Protein AF-A0A353DKX6-F1 (afdb_monomer)

Foldseek 3Di:
DPPQDDLLLLVLLVLCVVCVVVVHWDALQQLLCQQLQHPSNVVVVVDPNRVVPVVDDSVVSSVSVVVCVVVQQWDWDADPVVRGTTIDGDPNVVVSNVPNPPPPPPPPVPPDDDDDDD

Secondary structure (DSSP, 8-state):
--PPPPHHHHHHHHHHHHHHHTT--B-HHHHHHHHHT-GGGGGGTTSTTTTSSTTS-HHHHHHHHHHHHHTTSEEEEEETTTTEEEEEE-HHHHHHHHT--------------PPPP-

Sequence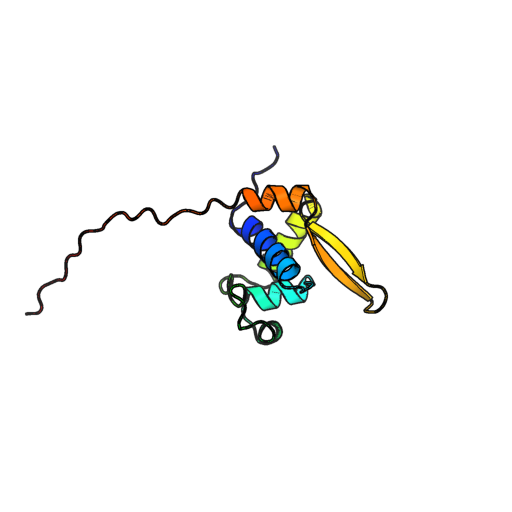 (118 aa):
MERKITPSKITVLDAIYTLNKEGYQATLEGLACLLLGNKEGEALSSSALFGYLPSLSSKKIKNRVHYLLQKGYIVLIYDSQKDVHYLSLSSKGKEGRKLLVRKSPSTKKEKVLFAPIK

Nearest PDB structures (foldseek):
  4cdg-assembly2_B  TM=8.270E-01  e=1.299E-03  Homo sapiens
  6yhr-assembly1_A  TM=7.797E-01  e=1.659E-03  Homo sapiens
  4lln-assembly2_D  TM=7.582E-01  e=5.998E-03  Staphylococcus aureus
  4l9n-assembly1_A  TM=7.561E-01  e=4.251E-02  Staphylococcus aureus
  2f2e-assembly1_A  TM=6.767E-01  e=1.963E-01  Pseudomonas aeruginosa

Solvent-accessible surface area (backbone atoms only — not comparable to full-atom values): 7010 Å² total; per-residue (Å²): 131,88,76,77,85,49,70,81,49,30,50,53,44,44,50,53,50,50,38,47,76,73,74,43,81,37,32,71,64,56,46,31,28,18,27,38,50,40,82,88,14,50,91,46,56,90,41,89,53,37,38,66,44,52,94,55,53,59,69,60,47,47,52,46,50,51,51,34,38,77,70,49,24,34,43,78,46,79,38,82,91,75,75,43,57,29,59,43,72,30,75,57,18,57,55,52,32,69,67,56,73,77,73,67,79,76,77,70,77,74,77,81,78,84,78,83,82,130

Mean predicted aligned error: 8.55 Å

Radius of gyration: 17.74 Å; Cα contacts (8 Å, |Δi|>4): 141; chains: 1; bounding box: 68×28×39 Å

Structure (mmCIF, 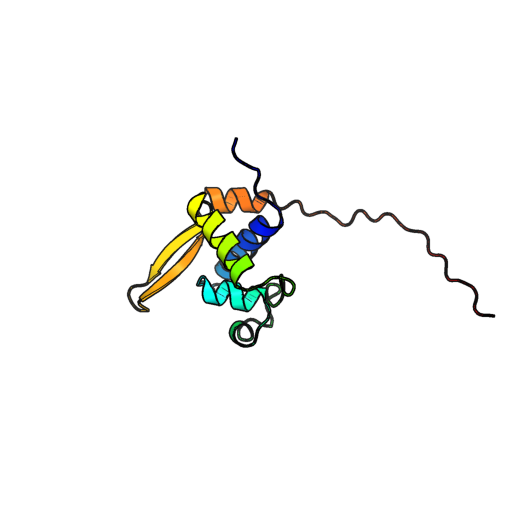N/CA/C/O backbone):
data_AF-A0A353DKX6-F1
#
_entry.id   AF-A0A353DKX6-F1
#
loop_
_atom_site.group_PDB
_atom_site.id
_atom_site.type_symbol
_atom_site.label_atom_id
_atom_site.label_alt_id
_atom_site.label_comp_id
_atom_site.label_asym_id
_atom_site.label_entity_id
_atom_site.label_seq_id
_atom_site.pdbx_PDB_ins_code
_atom_site.Cartn_x
_atom_site.Cartn_y
_atom_site.Cartn_z
_atom_site.occupancy
_atom_site.B_iso_or_equiv
_atom_site.auth_seq_id
_atom_site.auth_comp_id
_atom_site.auth_asym_id
_atom_site.auth_atom_id
_atom_site.pdbx_PDB_model_num
ATOM 1 N N . MET A 1 1 ? -6.779 -6.513 23.628 1.00 40.91 1 MET A N 1
ATOM 2 C CA . MET A 1 1 ? -5.770 -5.430 23.606 1.00 40.91 1 MET A CA 1
ATOM 3 C C . MET A 1 1 ? -5.479 -5.060 22.151 1.00 40.91 1 MET A C 1
ATOM 5 O O . MET A 1 1 ? -4.906 -5.877 21.433 1.00 40.91 1 MET A O 1
ATOM 9 N N . GLU A 1 2 ? -5.946 -3.905 21.663 1.00 51.69 2 GLU A N 1
ATOM 10 C CA . GLU A 1 2 ? -5.642 -3.457 20.291 1.00 51.69 2 GLU A CA 1
ATOM 11 C C . GLU A 1 2 ? -4.132 -3.183 20.193 1.00 51.69 2 GLU A C 1
ATOM 13 O O . GLU A 1 2 ? -3.600 -2.277 20.834 1.00 51.69 2 GLU A O 1
ATOM 18 N N . ARG A 1 3 ? -3.398 -4.022 19.452 1.00 62.91 3 ARG A N 1
ATOM 19 C CA . ARG A 1 3 ? -1.962 -3.812 19.236 1.00 62.91 3 ARG A CA 1
ATOM 20 C C . ARG A 1 3 ? -1.784 -2.537 18.413 1.00 62.91 3 ARG A C 1
ATOM 22 O O . ARG A 1 3 ? -2.331 -2.447 17.314 1.00 62.91 3 ARG A O 1
ATOM 29 N N . LYS A 1 4 ? -0.996 -1.583 18.926 1.00 76.50 4 LYS A N 1
ATOM 30 C CA . LYS A 1 4 ? -0.623 -0.357 18.203 1.00 76.50 4 LYS A CA 1
ATOM 31 C C . LYS A 1 4 ? -0.118 -0.705 16.798 1.00 76.50 4 LYS A C 1
ATOM 33 O O . LYS A 1 4 ? 0.655 -1.650 16.616 1.00 76.50 4 LYS A O 1
ATOM 38 N N . ILE A 1 5 ? -0.564 0.056 15.800 1.00 84.56 5 ILE A N 1
ATOM 39 C CA . ILE A 1 5 ? -0.110 -0.097 14.418 1.00 84.56 5 ILE A CA 1
ATOM 40 C C . ILE A 1 5 ? 1.405 0.146 14.342 1.00 84.56 5 ILE A C 1
ATOM 42 O O . ILE A 1 5 ? 1.929 1.127 14.860 1.00 84.56 5 ILE A O 1
ATOM 46 N N . THR A 1 6 ? 2.135 -0.787 13.733 1.00 87.69 6 THR A N 1
ATOM 47 C CA . THR A 1 6 ? 3.599 -0.707 13.629 1.00 87.69 6 THR A CA 1
ATOM 48 C C . THR A 1 6 ? 4.013 0.280 12.535 1.00 87.69 6 THR A C 1
ATOM 50 O O . THR A 1 6 ? 3.329 0.307 11.510 1.00 87.69 6 THR A O 1
ATOM 53 N N . PRO A 1 7 ? 5.167 0.973 12.638 1.00 86.62 7 PRO A N 1
ATOM 54 C CA . PRO A 1 7 ? 5.628 1.934 11.624 1.00 86.62 7 PRO A CA 1
ATOM 55 C C . PRO A 1 7 ? 5.587 1.386 10.195 1.00 86.62 7 PRO A C 1
ATOM 57 O O . PRO A 1 7 ? 5.069 2.017 9.287 1.00 86.62 7 PRO A O 1
ATOM 60 N N . SER A 1 8 ? 5.997 0.130 10.029 1.00 86.06 8 SER A N 1
ATOM 61 C CA . SER A 1 8 ? 6.022 -0.574 8.746 1.00 86.06 8 SER A CA 1
ATOM 62 C C . SER A 1 8 ? 4.650 -0.801 8.087 1.00 86.06 8 SER A C 1
ATOM 64 O O . SER A 1 8 ? 4.579 -1.060 6.888 1.00 86.06 8 SER A O 1
ATOM 66 N N . LYS A 1 9 ? 3.561 -0.743 8.865 1.00 91.69 9 LYS A N 1
ATOM 67 C CA . LYS A 1 9 ? 2.173 -0.777 8.380 1.00 91.69 9 LYS A CA 1
ATOM 68 C C . LYS A 1 9 ? 1.653 0.635 8.129 1.00 91.69 9 LYS A C 1
ATOM 70 O O . LYS A 1 9 ? 0.910 0.839 7.182 1.00 91.69 9 LYS A O 1
ATOM 75 N N . ILE A 1 10 ? 2.079 1.602 8.940 1.00 91.69 10 ILE A N 1
ATOM 76 C CA . ILE A 1 10 ? 1.777 3.015 8.702 1.00 91.69 10 ILE A CA 1
ATOM 77 C C . ILE A 1 10 ? 2.384 3.464 7.362 1.00 91.69 10 ILE A C 1
ATOM 79 O O . ILE A 1 10 ? 1.706 4.145 6.607 1.00 91.69 10 ILE A O 1
ATOM 83 N N . THR A 1 11 ? 3.583 2.991 7.001 1.00 91.19 11 THR A N 1
ATOM 84 C CA . THR A 1 11 ? 4.176 3.186 5.664 1.00 91.19 11 THR A CA 1
ATOM 85 C C . THR A 1 11 ? 3.254 2.730 4.532 1.00 91.19 11 THR A C 1
ATOM 87 O O . THR A 1 11 ? 3.141 3.411 3.523 1.00 91.19 11 THR A O 1
ATOM 90 N N . VAL A 1 12 ? 2.570 1.592 4.689 1.00 95.12 12 VAL A N 1
ATOM 91 C CA . VAL A 1 12 ? 1.623 1.099 3.674 1.00 95.12 12 VAL A CA 1
ATOM 92 C C . VAL A 1 12 ? 0.426 2.046 3.554 1.00 95.12 12 VAL A C 1
ATOM 94 O O . VAL A 1 12 ? -0.005 2.344 2.445 1.00 95.12 12 VAL A O 1
ATOM 97 N N . LEU A 1 13 ? -0.081 2.565 4.679 1.00 95.31 13 LEU A N 1
ATOM 98 C CA . LEU A 1 13 ? -1.141 3.579 4.667 1.00 95.31 13 LEU A CA 1
ATOM 99 C C . LEU A 1 13 ? -0.674 4.881 4.004 1.00 95.31 13 LEU A C 1
ATOM 101 O O . LEU A 1 13 ? -1.434 5.494 3.258 1.00 95.31 13 LEU A O 1
ATOM 105 N N . ASP A 1 14 ? 0.564 5.299 4.266 1.00 94.00 14 ASP A N 1
ATOM 106 C CA . ASP A 1 14 ? 1.154 6.495 3.666 1.00 94.00 14 ASP A CA 1
ATOM 107 C C . ASP A 1 14 ? 1.336 6.343 2.152 1.00 94.00 14 ASP A C 1
ATOM 109 O O . ASP A 1 14 ? 0.961 7.245 1.413 1.00 94.00 14 ASP A O 1
ATOM 113 N N . ALA A 1 15 ? 1.788 5.179 1.680 1.00 94.31 15 ALA A N 1
ATOM 114 C CA . ALA A 1 15 ? 1.907 4.890 0.254 1.00 94.31 15 ALA A CA 1
ATOM 115 C C . ALA A 1 15 ? 0.554 4.970 -0.473 1.00 94.31 15 ALA A C 1
ATOM 117 O O . ALA A 1 15 ? 0.444 5.647 -1.492 1.00 94.31 15 ALA A O 1
ATOM 118 N N . ILE A 1 16 ? -0.499 4.351 0.079 1.00 95.69 16 ILE A N 1
ATOM 119 C CA . ILE A 1 16 ? -1.856 4.413 -0.497 1.00 95.69 16 ILE A CA 1
ATOM 120 C C . ILE A 1 16 ? -2.370 5.857 -0.526 1.00 95.69 16 ILE A C 1
ATOM 122 O O . ILE A 1 16 ? -2.959 6.288 -1.516 1.00 95.69 16 ILE A O 1
ATOM 126 N N . TYR A 1 17 ? -2.139 6.617 0.548 1.00 94.69 17 TYR A N 1
ATOM 127 C CA . TYR A 1 17 ? -2.520 8.027 0.605 1.00 94.69 17 TYR A CA 1
ATOM 128 C C . TYR A 1 17 ? -1.807 8.861 -0.462 1.00 94.69 17 TYR A C 1
ATOM 130 O O . TYR A 1 17 ? -2.447 9.668 -1.132 1.00 94.69 17 TYR A O 1
ATOM 138 N N . THR A 1 18 ? -0.493 8.685 -0.596 1.00 91.62 18 THR A N 1
ATOM 139 C CA . THR A 1 18 ? 0.337 9.435 -1.542 1.00 91.62 18 THR A CA 1
ATOM 140 C C . THR A 1 18 ? -0.083 9.144 -2.977 1.00 91.62 18 THR A C 1
ATOM 142 O O . THR A 1 18 ? -0.348 10.090 -3.710 1.00 91.62 18 THR A O 1
ATOM 145 N N . LEU A 1 19 ? -0.292 7.872 -3.336 1.00 92.06 19 LEU A N 1
ATOM 146 C CA . LEU A 1 19 ? -0.802 7.496 -4.660 1.00 92.06 19 LEU A CA 1
ATOM 147 C C . LEU A 1 19 ? -2.153 8.145 -4.960 1.00 92.06 19 LEU A C 1
ATOM 149 O O . LEU A 1 19 ? -2.316 8.753 -6.012 1.00 92.06 19 LEU A O 1
ATOM 153 N N . ASN A 1 20 ? -3.096 8.092 -4.015 1.00 90.69 20 ASN A N 1
ATOM 154 C CA . ASN A 1 20 ? -4.409 8.709 -4.199 1.00 90.69 20 ASN A CA 1
ATOM 155 C C . ASN A 1 20 ? -4.306 10.233 -4.389 1.00 90.69 20 ASN A C 1
ATOM 157 O O . ASN A 1 20 ? -4.967 10.791 -5.261 1.00 90.69 20 ASN A O 1
ATOM 161 N N . LYS A 1 21 ? -3.433 10.900 -3.621 1.00 89.81 21 LYS A N 1
ATOM 162 C CA . LYS A 1 21 ? -3.173 12.341 -3.755 1.00 89.81 21 LYS A CA 1
ATOM 163 C C . LYS A 1 21 ? -2.544 12.697 -5.109 1.00 89.81 21 LYS A C 1
ATOM 165 O O . LYS A 1 21 ? -2.795 13.782 -5.622 1.00 89.81 21 LYS A O 1
ATOM 170 N N . GLU A 1 22 ? -1.744 11.796 -5.667 1.00 88.94 22 GLU A N 1
ATOM 171 C CA . GLU A 1 22 ? -1.134 11.914 -6.996 1.00 88.94 22 GLU A CA 1
ATOM 172 C C . GLU A 1 22 ? -2.093 11.512 -8.136 1.00 88.94 22 GLU A C 1
ATOM 174 O O . GLU A 1 22 ? -1.712 11.567 -9.300 1.00 88.94 22 GLU A O 1
ATOM 179 N N . GLY A 1 23 ? -3.343 11.143 -7.827 1.00 88.88 23 GLY A N 1
ATOM 180 C CA . GLY A 1 23 ? -4.353 10.757 -8.818 1.00 88.88 23 GLY A CA 1
ATOM 181 C C . GLY A 1 23 ? -4.306 9.283 -9.232 1.00 88.88 23 GLY A C 1
ATOM 182 O O . GLY A 1 23 ? -5.053 8.872 -10.118 1.00 88.88 23 GLY A O 1
ATOM 183 N N . TYR A 1 24 ? -3.476 8.469 -8.580 1.00 91.06 24 TYR A N 1
ATOM 184 C CA . TYR A 1 24 ? -3.358 7.038 -8.843 1.00 91.06 24 TYR A CA 1
ATOM 185 C C . TYR A 1 24 ? -4.237 6.202 -7.909 1.00 91.06 24 TYR A C 1
ATOM 187 O O . TYR A 1 24 ? -4.444 6.513 -6.734 1.00 91.06 24 TYR A O 1
ATOM 195 N N . GLN A 1 25 ? -4.706 5.067 -8.422 1.00 91.94 25 GLN A N 1
ATOM 196 C CA . GLN A 1 25 ? -5.404 4.045 -7.648 1.00 91.94 25 GLN A CA 1
ATOM 197 C C . GLN A 1 25 ? -4.566 2.770 -7.633 1.00 91.94 25 GLN A C 1
ATOM 199 O O . GLN A 1 25 ? -4.150 2.273 -8.677 1.00 91.94 25 GLN A O 1
ATOM 204 N N . ALA A 1 26 ? -4.308 2.240 -6.439 1.00 93.44 26 ALA A N 1
ATOM 205 C CA . ALA A 1 26 ? -3.448 1.078 -6.268 1.00 93.44 26 ALA A CA 1
ATOM 206 C C . ALA A 1 26 ? -4.274 -0.191 -6.055 1.00 93.44 26 ALA A C 1
ATOM 208 O O . ALA A 1 26 ? -5.143 -0.228 -5.183 1.00 93.44 26 ALA A O 1
ATOM 209 N N . THR A 1 27 ? -3.969 -1.248 -6.802 1.00 96.00 27 THR A N 1
ATOM 210 C CA . THR A 1 27 ? -4.387 -2.614 -6.460 1.00 96.00 27 THR A CA 1
ATOM 211 C C . THR A 1 27 ? -3.433 -3.208 -5.421 1.00 96.00 27 THR A C 1
ATOM 213 O O . THR A 1 27 ? -2.369 -2.646 -5.139 1.00 96.00 27 THR A O 1
ATOM 216 N N . LEU A 1 28 ? -3.789 -4.357 -4.842 1.00 96.12 28 LEU A N 1
ATOM 217 C CA . LEU A 1 28 ? -2.905 -5.083 -3.925 1.00 96.12 28 LEU A CA 1
ATOM 218 C C . LEU A 1 28 ? -1.575 -5.461 -4.597 1.00 96.12 28 LEU A C 1
ATOM 220 O O . LEU A 1 28 ? -0.505 -5.268 -4.015 1.00 96.12 28 LEU A O 1
ATOM 224 N N . GLU A 1 29 ? -1.654 -5.984 -5.815 1.00 95.00 29 GLU A N 1
ATOM 225 C CA . GLU A 1 29 ? -0.522 -6.362 -6.657 1.00 95.00 29 GLU A CA 1
ATOM 226 C C . GLU A 1 29 ? 0.308 -5.135 -7.027 1.00 95.00 29 GLU A C 1
ATOM 228 O O . GLU A 1 29 ? 1.499 -5.103 -6.722 1.00 95.00 29 GLU A O 1
ATOM 233 N N . GLY A 1 30 ? -0.325 -4.097 -7.581 1.00 94.38 30 GLY A N 1
ATOM 234 C CA . GLY A 1 30 ? 0.364 -2.884 -8.021 1.00 94.38 30 GLY A CA 1
ATOM 235 C C . GLY A 1 30 ? 1.095 -2.177 -6.880 1.00 94.38 30 GLY A C 1
ATOM 236 O O . GLY A 1 30 ? 2.253 -1.792 -7.030 1.00 94.38 30 GLY A O 1
ATOM 237 N N . LEU A 1 31 ? 0.470 -2.086 -5.700 1.00 95.62 31 LEU A N 1
ATOM 238 C CA . LEU A 1 31 ? 1.119 -1.520 -4.516 1.00 95.62 31 LEU A CA 1
ATOM 239 C C . LEU A 1 31 ? 2.328 -2.353 -4.074 1.00 95.62 31 LEU A C 1
ATOM 241 O O . LEU A 1 31 ? 3.360 -1.793 -3.707 1.00 95.62 31 LEU A O 1
ATOM 245 N N . ALA A 1 32 ? 2.210 -3.684 -4.078 1.00 96.25 32 ALA A N 1
ATOM 246 C CA . ALA A 1 32 ? 3.319 -4.557 -3.708 1.00 96.25 32 ALA A CA 1
ATOM 247 C C . ALA A 1 32 ? 4.491 -4.412 -4.688 1.00 96.25 32 ALA A C 1
ATOM 249 O O . ALA A 1 32 ? 5.625 -4.264 -4.240 1.00 96.25 32 ALA A O 1
ATOM 250 N N . CYS A 1 33 ? 4.220 -4.403 -5.992 1.00 94.94 33 CYS A N 1
ATOM 251 C CA . CYS A 1 33 ? 5.226 -4.243 -7.042 1.00 94.94 33 CYS A CA 1
ATOM 252 C C . CYS A 1 33 ? 5.955 -2.896 -6.946 1.00 94.94 33 CYS A C 1
ATOM 254 O O . CYS A 1 33 ? 7.188 -2.863 -6.897 1.00 94.94 33 CYS A O 1
ATOM 256 N N . LEU A 1 34 ? 5.202 -1.805 -6.777 1.00 94.69 34 LEU A N 1
ATOM 257 C CA . LEU A 1 34 ? 5.752 -0.465 -6.572 1.00 94.69 34 LEU A CA 1
ATOM 258 C C . LEU A 1 34 ? 6.684 -0.403 -5.358 1.00 94.69 34 LEU A C 1
ATOM 260 O O . LEU A 1 34 ? 7.834 0.016 -5.471 1.00 94.69 34 LEU A O 1
ATOM 264 N N . LEU A 1 35 ? 6.208 -0.855 -4.194 1.00 94.50 35 LEU A N 1
ATOM 265 C CA . LEU A 1 35 ? 6.978 -0.779 -2.951 1.00 94.50 35 LEU A CA 1
ATOM 266 C C . LEU A 1 35 ? 8.223 -1.673 -2.972 1.00 94.50 35 LEU A C 1
ATOM 268 O O . LEU A 1 35 ? 9.195 -1.363 -2.286 1.00 94.50 35 LEU A O 1
ATOM 272 N N . LEU A 1 36 ? 8.210 -2.767 -3.735 1.00 94.56 36 LEU A N 1
ATOM 273 C CA . LEU A 1 36 ? 9.393 -3.603 -3.948 1.00 94.56 36 LEU A CA 1
ATOM 274 C C . LEU A 1 36 ? 10.400 -2.969 -4.906 1.00 94.56 36 LEU A C 1
ATOM 276 O O . LEU A 1 36 ? 11.584 -3.270 -4.798 1.00 94.56 36 LEU A O 1
ATOM 280 N N . GLY A 1 37 ? 9.942 -2.114 -5.821 1.00 92.38 37 GLY A N 1
ATOM 281 C CA . GLY A 1 37 ? 10.776 -1.576 -6.891 1.00 92.38 37 GLY A CA 1
ATOM 282 C C . GLY A 1 37 ? 11.103 -2.623 -7.957 1.00 92.38 37 GLY A C 1
ATOM 283 O O . GLY A 1 37 ? 12.233 -2.689 -8.429 1.00 92.38 37 GLY A O 1
ATOM 284 N N . ASN A 1 38 ? 10.150 -3.504 -8.282 1.00 91.94 38 ASN A N 1
ATOM 285 C CA . ASN A 1 38 ? 10.329 -4.500 -9.342 1.00 91.94 38 ASN A CA 1
ATOM 286 C C . ASN A 1 38 ? 9.913 -3.940 -10.717 1.00 91.94 38 ASN A C 1
ATOM 288 O O . ASN A 1 38 ? 9.334 -2.858 -10.804 1.00 91.94 38 ASN A O 1
ATOM 292 N N . LYS A 1 39 ? 10.156 -4.718 -11.784 1.00 89.94 39 LYS A N 1
ATOM 293 C CA . LYS A 1 39 ? 9.826 -4.335 -13.170 1.00 89.94 39 LYS A CA 1
ATOM 294 C C . LYS A 1 39 ? 8.372 -3.892 -13.356 1.00 89.94 39 LYS A C 1
ATOM 296 O O . LYS A 1 39 ? 8.101 -2.923 -14.045 1.00 89.94 39 LYS A O 1
ATOM 301 N N . GLU A 1 40 ? 7.428 -4.570 -12.709 1.00 86.38 40 GLU A N 1
ATOM 302 C CA . GLU A 1 40 ? 5.998 -4.238 -12.799 1.00 86.38 40 GLU A CA 1
ATOM 303 C C . GLU A 1 40 ? 5.651 -2.896 -12.129 1.00 86.38 40 GLU A C 1
ATOM 305 O O . GLU A 1 40 ? 4.644 -2.278 -12.467 1.00 86.38 40 GLU A O 1
ATOM 310 N N . GLY A 1 41 ? 6.478 -2.424 -11.193 1.00 83.75 41 GLY A N 1
ATOM 311 C CA . GLY A 1 41 ? 6.347 -1.114 -10.555 1.00 83.75 41 GLY A CA 1
ATOM 312 C C . GLY A 1 41 ? 7.052 0.031 -11.293 1.00 83.75 41 GLY A C 1
ATOM 313 O O . GLY A 1 41 ? 6.871 1.184 -10.900 1.00 83.75 41 GLY A O 1
ATOM 314 N N . GLU A 1 42 ? 7.848 -0.245 -12.335 1.00 86.75 42 GLU A N 1
ATOM 315 C CA . GLU A 1 42 ? 8.696 0.758 -13.013 1.00 86.75 42 GLU A CA 1
ATOM 316 C C . GLU A 1 42 ? 7.902 1.902 -13.651 1.00 86.75 42 GLU A C 1
ATOM 318 O O . GLU A 1 42 ? 8.427 3.010 -13.785 1.00 86.75 42 GLU A O 1
ATOM 323 N N . ALA A 1 43 ? 6.622 1.673 -13.964 1.00 85.50 43 ALA A N 1
ATOM 324 C CA . ALA A 1 43 ? 5.706 2.699 -14.461 1.00 85.50 43 ALA A CA 1
ATOM 325 C C . ALA A 1 43 ? 5.607 3.924 -13.529 1.00 85.50 43 ALA A C 1
ATOM 327 O O . ALA A 1 43 ? 5.279 5.017 -13.981 1.00 85.50 43 ALA A O 1
ATOM 328 N N . L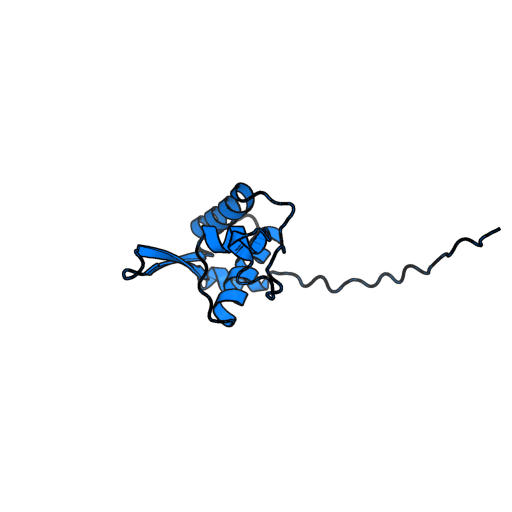EU A 1 44 ? 5.914 3.752 -12.239 1.00 87.81 44 LEU A N 1
ATOM 329 C CA . LEU A 1 44 ? 5.959 4.817 -11.236 1.00 87.81 44 LEU A CA 1
ATOM 330 C C . LEU A 1 44 ? 7.354 4.945 -10.603 1.00 87.81 44 LEU A C 1
ATOM 332 O O . LEU A 1 44 ? 7.474 5.344 -9.446 1.00 87.81 44 LEU A O 1
ATOM 3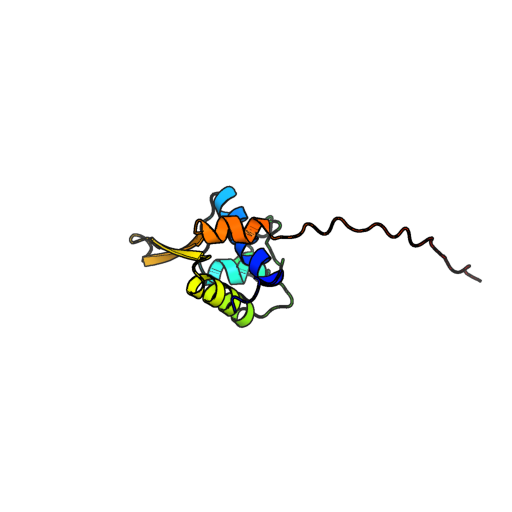36 N N . SER A 1 45 ? 8.416 4.627 -11.348 1.00 86.62 45 SER A N 1
ATOM 337 C CA . SER A 1 45 ? 9.812 4.692 -10.877 1.00 86.62 45 SER A CA 1
ATOM 338 C C . SER A 1 45 ? 10.264 6.080 -10.414 1.00 86.62 45 SER A C 1
ATOM 340 O O . SER A 1 45 ? 11.140 6.187 -9.560 1.00 86.62 45 SER A O 1
ATOM 342 N N . SER A 1 46 ? 9.641 7.148 -10.919 1.00 83.31 46 SER A N 1
ATOM 343 C CA . SER A 1 46 ? 9.878 8.523 -10.465 1.00 83.31 46 SER A CA 1
ATOM 344 C C . SER A 1 46 ? 9.199 8.859 -9.130 1.00 83.31 46 SER A C 1
ATOM 346 O O . SER A 1 46 ? 9.481 9.907 -8.549 1.00 83.31 46 SER A O 1
ATOM 348 N N . SER A 1 47 ? 8.289 8.011 -8.639 1.00 85.81 47 SER A N 1
ATOM 349 C CA . SER A 1 47 ? 7.643 8.195 -7.338 1.00 85.81 47 SER A CA 1
ATOM 350 C C . SER A 1 47 ? 8.620 7.876 -6.210 1.00 85.81 47 SER A C 1
ATOM 352 O O . SER A 1 47 ? 9.317 6.864 -6.240 1.00 85.81 47 SER A O 1
ATOM 354 N N . ALA A 1 48 ? 8.589 8.665 -5.134 1.00 86.75 48 ALA A N 1
ATOM 355 C CA . ALA A 1 48 ? 9.352 8.382 -3.914 1.00 86.75 48 ALA A CA 1
ATOM 356 C C . ALA A 1 48 ? 8.944 7.059 -3.223 1.00 86.75 48 ALA A C 1
ATOM 358 O O . ALA A 1 48 ? 9.595 6.622 -2.273 1.00 86.75 48 ALA A O 1
ATOM 359 N N . LEU A 1 49 ? 7.847 6.437 -3.670 1.00 88.69 49 LEU A N 1
ATOM 360 C CA . LEU A 1 49 ? 7.371 5.139 -3.197 1.00 88.69 49 LEU A CA 1
ATOM 361 C C . LEU A 1 49 ? 8.055 3.954 -3.889 1.00 88.69 49 LEU A C 1
ATOM 363 O O . LEU A 1 49 ? 8.012 2.843 -3.349 1.00 88.69 49 LEU A O 1
ATOM 367 N N . PHE A 1 50 ? 8.650 4.164 -5.067 1.00 92.00 50 PHE A N 1
ATOM 368 C CA . PHE A 1 50 ? 9.283 3.091 -5.824 1.00 92.00 50 PHE A CA 1
ATOM 369 C C . PHE A 1 50 ? 10.478 2.528 -5.057 1.00 92.00 50 PHE A C 1
ATOM 371 O O . PHE A 1 50 ? 11.381 3.259 -4.654 1.00 92.00 50 PHE A O 1
ATOM 378 N N . GLY A 1 51 ? 10.459 1.218 -4.809 1.00 89.69 51 GLY A N 1
ATOM 379 C CA . GLY A 1 51 ? 11.523 0.553 -4.059 1.00 89.69 51 GLY A CA 1
ATOM 380 C C . GLY A 1 51 ? 11.647 1.022 -2.608 1.00 89.69 51 GLY A C 1
ATOM 381 O O . GLY A 1 51 ? 12.725 0.909 -2.033 1.00 89.69 51 GLY A O 1
ATOM 382 N N . TYR A 1 52 ? 10.579 1.544 -1.991 1.00 90.75 52 TYR A N 1
ATOM 383 C CA . TYR A 1 52 ? 10.613 2.005 -0.594 1.00 90.75 52 TYR A CA 1
ATOM 384 C C . TYR A 1 52 ? 10.756 0.855 0.424 1.00 90.75 52 TYR A C 1
ATOM 386 O O . TYR A 1 52 ? 11.256 1.042 1.534 1.00 90.75 52 TYR A O 1
ATOM 394 N N . LEU A 1 53 ? 10.321 -0.359 0.068 1.00 90.94 53 LEU A N 1
ATOM 395 C CA . LEU A 1 53 ? 10.407 -1.572 0.891 1.00 90.94 53 LEU A CA 1
ATOM 396 C C . LEU A 1 53 ? 11.102 -2.733 0.146 1.00 90.94 53 LEU A C 1
ATOM 398 O O . LEU A 1 53 ? 10.565 -3.847 0.127 1.00 90.94 53 LEU A O 1
ATOM 402 N N . PRO A 1 54 ? 12.310 -2.535 -0.410 1.00 91.06 54 PRO A N 1
ATOM 403 C CA . PRO A 1 54 ? 12.927 -3.496 -1.322 1.00 91.06 54 PRO A CA 1
ATOM 404 C C . PRO A 1 54 ? 13.440 -4.745 -0.585 1.00 91.06 54 PRO A C 1
ATOM 406 O O . PRO A 1 54 ? 13.583 -5.813 -1.164 1.00 91.06 54 PRO A O 1
ATOM 409 N N . SER A 1 55 ? 13.671 -4.641 0.729 1.00 91.25 55 SER A N 1
ATOM 410 C CA . SER A 1 55 ? 14.112 -5.746 1.590 1.00 91.25 55 SER A CA 1
ATOM 411 C C . SER A 1 55 ? 12.987 -6.698 2.016 1.00 91.25 55 SER A C 1
ATOM 413 O O . SER A 1 55 ? 13.226 -7.675 2.733 1.00 91.25 55 SER A O 1
ATOM 415 N N . LEU A 1 56 ? 11.738 -6.415 1.638 1.00 92.38 56 LEU A N 1
ATOM 416 C CA . LEU A 1 56 ? 10.600 -7.278 1.943 1.00 92.38 56 LEU A CA 1
ATOM 417 C C . LEU A 1 56 ? 10.286 -8.206 0.777 1.00 92.38 56 LEU A C 1
ATOM 419 O O . LEU A 1 56 ? 10.649 -7.960 -0.359 1.00 92.38 56 LEU A O 1
ATOM 423 N N . SER A 1 57 ? 9.545 -9.276 1.059 1.00 94.62 57 SER A N 1
ATOM 424 C CA . SER A 1 57 ? 8.914 -10.063 0.003 1.00 94.62 57 SER A CA 1
ATOM 425 C C . SER A 1 57 ? 7.525 -9.516 -0.316 1.00 94.62 57 SER A C 1
ATOM 427 O O . SER A 1 57 ? 6.844 -8.979 0.567 1.00 94.62 57 SER A O 1
ATOM 429 N N . SER A 1 58 ? 7.055 -9.753 -1.544 1.00 94.88 58 SER A N 1
ATOM 430 C CA . SER A 1 58 ? 5.677 -9.443 -1.957 1.00 94.88 58 SER A CA 1
ATOM 431 C C . SER A 1 58 ? 4.654 -9.997 -0.958 1.00 94.88 58 SER A C 1
ATOM 433 O O . SER A 1 58 ? 3.818 -9.258 -0.439 1.00 94.88 58 SER A O 1
ATOM 435 N N . LYS A 1 59 ? 4.817 -11.262 -0.537 1.00 96.38 59 LYS A N 1
ATOM 436 C CA . LYS A 1 59 ? 3.983 -11.900 0.499 1.00 96.38 59 LYS A CA 1
ATOM 437 C C . LYS A 1 59 ? 3.944 -11.101 1.808 1.00 96.38 59 LYS A C 1
ATOM 439 O O . LYS A 1 59 ? 2.877 -10.934 2.393 1.00 96.38 59 LYS A O 1
ATOM 444 N N . LYS A 1 60 ? 5.084 -10.579 2.281 1.00 95.81 60 LYS A N 1
ATOM 445 C CA . LYS A 1 60 ? 5.135 -9.770 3.513 1.00 95.81 60 LYS A CA 1
ATOM 446 C C . LYS A 1 60 ? 4.408 -8.434 3.355 1.00 95.81 60 LYS A C 1
ATOM 448 O O . LYS A 1 60 ? 3.765 -8.004 4.312 1.00 95.81 60 LYS A O 1
ATOM 453 N N . ILE A 1 61 ? 4.493 -7.789 2.193 1.00 95.94 61 ILE A N 1
ATOM 454 C CA . ILE A 1 61 ? 3.767 -6.539 1.918 1.00 95.94 61 ILE A CA 1
ATOM 455 C C . ILE A 1 61 ? 2.262 -6.813 1.856 1.00 95.94 61 ILE A C 1
ATOM 457 O O . ILE A 1 61 ? 1.507 -6.187 2.602 1.00 95.94 61 ILE A O 1
ATOM 461 N N . LYS A 1 62 ? 1.833 -7.817 1.081 1.00 97.00 62 LYS A N 1
ATOM 462 C CA . LYS A 1 62 ? 0.417 -8.202 0.978 1.00 97.00 62 LYS A CA 1
ATOM 463 C C . LYS A 1 62 ? -0.178 -8.575 2.336 1.00 97.00 62 LYS A C 1
ATOM 465 O O . LYS A 1 62 ? -1.242 -8.085 2.694 1.00 97.00 62 LYS A O 1
ATOM 470 N N . ASN A 1 63 ? 0.548 -9.325 3.169 1.00 96.56 63 ASN A N 1
ATOM 471 C CA . ASN A 1 63 ? 0.104 -9.645 4.532 1.00 96.56 63 ASN A CA 1
ATOM 472 C C . ASN A 1 63 ? -0.117 -8.398 5.404 1.00 96.56 63 ASN A C 1
ATOM 474 O O . ASN A 1 63 ? -1.012 -8.383 6.249 1.00 96.56 63 ASN A O 1
ATOM 478 N N . ARG A 1 64 ? 0.682 -7.338 5.220 1.00 95.81 64 ARG A N 1
ATOM 479 C CA . ARG A 1 64 ? 0.454 -6.066 5.923 1.00 95.81 64 ARG A CA 1
ATOM 480 C C . ARG A 1 64 ? -0.812 -5.382 5.425 1.00 95.81 64 ARG A C 1
ATOM 482 O O . ARG A 1 64 ? -1.560 -4.883 6.258 1.00 95.81 64 ARG A O 1
ATOM 489 N N . VAL A 1 65 ? -1.066 -5.396 4.117 1.00 97.00 65 VAL A N 1
ATOM 490 C CA . VAL A 1 65 ? -2.312 -4.868 3.540 1.00 97.00 65 VAL A CA 1
ATOM 491 C C . VAL A 1 65 ? -3.519 -5.650 4.062 1.00 97.00 65 VAL A C 1
ATOM 493 O O . VAL A 1 65 ? -4.449 -5.039 4.579 1.00 97.00 65 VAL A O 1
ATOM 496 N N . HIS A 1 66 ? -3.476 -6.986 4.052 1.00 97.12 66 HIS A N 1
ATOM 497 C CA . HIS A 1 66 ? -4.542 -7.827 4.611 1.00 97.12 66 HIS A CA 1
ATOM 498 C C . HIS A 1 66 ? -4.798 -7.549 6.093 1.00 97.12 66 HIS A C 1
ATOM 500 O O . HIS A 1 66 ? -5.948 -7.421 6.500 1.00 97.12 66 HIS A O 1
ATOM 506 N N . TYR A 1 67 ? -3.747 -7.385 6.900 1.00 95.69 67 TYR A N 1
ATOM 507 C CA . TYR A 1 67 ? -3.911 -6.981 8.298 1.00 95.69 67 TYR A CA 1
ATOM 508 C C . TYR A 1 67 ? -4.641 -5.634 8.417 1.00 95.69 67 TYR A C 1
ATOM 510 O O . TYR A 1 67 ? -5.520 -5.469 9.260 1.00 95.69 67 TYR A O 1
ATOM 518 N N . LEU A 1 68 ? -4.275 -4.657 7.587 1.00 96.62 68 LEU A N 1
ATOM 519 C CA . LEU A 1 68 ? -4.880 -3.326 7.604 1.00 96.62 68 LEU A CA 1
ATOM 520 C C . LEU A 1 68 ? -6.342 -3.344 7.139 1.00 96.62 68 LEU A C 1
ATOM 522 O O . LEU A 1 68 ? -7.153 -2.632 7.729 1.00 96.62 68 LEU A O 1
ATOM 526 N N . LEU A 1 69 ? -6.682 -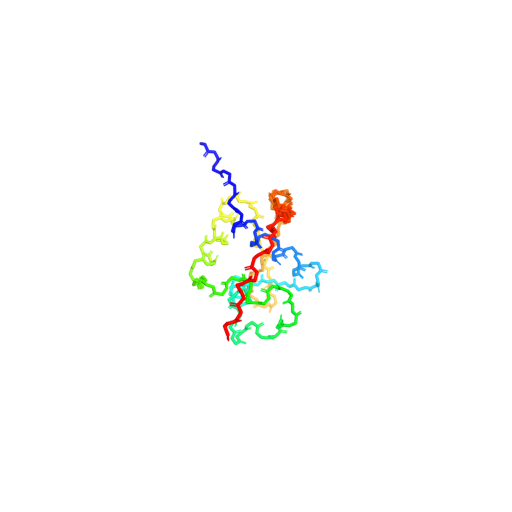4.192 6.165 1.00 96.75 69 LEU A N 1
ATOM 527 C CA . LEU A 1 69 ? -8.061 -4.483 5.758 1.00 96.75 69 LEU A CA 1
ATOM 528 C C . LEU A 1 69 ? -8.860 -5.079 6.925 1.00 96.75 69 LEU A C 1
ATOM 530 O O . LEU A 1 69 ? -9.871 -4.518 7.333 1.00 96.75 69 LEU A O 1
ATOM 534 N N . GLN A 1 70 ? -8.355 -6.151 7.546 1.00 96.38 70 GLN A N 1
ATOM 535 C CA . GLN A 1 70 ? -9.014 -6.826 8.676 1.00 96.38 70 GLN A CA 1
ATOM 536 C C . GLN A 1 70 ? -9.244 -5.909 9.884 1.00 96.38 70 GLN A C 1
ATOM 538 O O . GLN A 1 70 ? -10.157 -6.132 10.675 1.00 96.38 70 GLN A O 1
ATOM 543 N N . LYS A 1 71 ? -8.395 -4.894 10.067 1.00 94.88 71 LYS A N 1
ATOM 544 C CA . LYS A 1 71 ? -8.515 -3.916 11.158 1.00 94.88 71 LYS A CA 1
ATOM 545 C C . LYS A 1 71 ? -9.285 -2.649 10.777 1.00 94.88 71 LYS A C 1
ATOM 547 O O . LYS A 1 71 ? -9.411 -1.757 11.622 1.00 94.88 71 LYS A O 1
ATOM 552 N N . GLY A 1 72 ? -9.795 -2.581 9.546 1.00 96.12 72 GLY A N 1
ATOM 553 C CA . GLY A 1 72 ? -10.626 -1.490 9.044 1.00 96.12 72 GLY A CA 1
ATOM 554 C C . GLY A 1 72 ? -9.863 -0.205 8.725 1.00 96.12 72 GLY A C 1
ATOM 555 O O . GLY A 1 72 ? -10.473 0.858 8.690 1.00 96.12 72 GLY A O 1
ATOM 556 N N . TYR A 1 73 ? -8.541 -0.258 8.524 1.00 96.44 73 TYR A N 1
ATOM 557 C CA . TYR A 1 73 ? -7.748 0.904 8.085 1.00 96.44 73 TYR A CA 1
ATOM 558 C C . TYR A 1 73 ? -7.819 1.112 6.566 1.00 96.44 73 TYR A C 1
ATOM 560 O O . TYR A 1 73 ? -7.731 2.241 6.089 1.00 96.44 73 TYR A O 1
ATOM 568 N N . ILE A 1 74 ? -7.964 0.026 5.810 1.00 97.75 74 ILE A N 1
ATOM 569 C CA . ILE A 1 74 ? -8.114 0.040 4.353 1.00 97.75 74 ILE A CA 1
ATOM 570 C C . ILE A 1 74 ? -9.505 -0.504 4.025 1.00 97.75 74 ILE A C 1
ATOM 572 O O . ILE A 1 74 ? -9.999 -1.390 4.723 1.00 97.75 74 ILE A O 1
ATOM 576 N N . VAL A 1 75 ? -10.116 0.024 2.972 1.00 97.56 75 VAL A N 1
ATOM 577 C CA . VAL A 1 75 ? -11.322 -0.513 2.335 1.00 97.56 75 VAL A CA 1
ATOM 578 C C . VAL A 1 75 ? -11.016 -0.850 0.879 1.00 97.56 75 VAL A C 1
ATOM 580 O O . VAL A 1 75 ? -10.105 -0.272 0.282 1.00 97.56 75 VAL A O 1
ATOM 583 N N . LEU A 1 76 ? -11.768 -1.798 0.324 1.00 96.88 76 LEU A N 1
ATOM 584 C CA . LEU A 1 76 ? -11.706 -2.143 -1.091 1.00 96.88 76 LEU A CA 1
ATOM 585 C C . LEU A 1 76 ? -12.812 -1.403 -1.837 1.00 96.88 76 LEU A C 1
ATOM 587 O O . LEU A 1 76 ? -13.962 -1.423 -1.404 1.00 96.88 76 LEU A O 1
ATOM 591 N N . ILE A 1 77 ? -12.454 -0.764 -2.945 1.00 96.19 77 ILE A N 1
ATOM 592 C CA . ILE A 1 77 ? -13.392 -0.132 -3.872 1.00 96.19 77 ILE A CA 1
ATOM 593 C C . ILE A 1 77 ? -13.395 -0.966 -5.147 1.00 96.19 77 ILE A C 1
ATOM 595 O O . ILE A 1 77 ? -12.351 -1.112 -5.780 1.00 96.19 77 ILE A O 1
ATOM 599 N N . TYR A 1 78 ? -14.543 -1.542 -5.488 1.00 95.81 78 TYR A N 1
ATOM 600 C CA . TYR A 1 78 ? -14.703 -2.337 -6.701 1.00 95.81 78 TYR A CA 1
ATOM 601 C C . TYR A 1 78 ? -14.961 -1.431 -7.909 1.00 95.81 78 TYR A C 1
ATOM 603 O O . TYR A 1 78 ? -15.827 -0.557 -7.853 1.00 95.81 78 TYR A O 1
ATOM 611 N N . ASP A 1 79 ? -14.207 -1.649 -8.983 1.00 93.12 79 ASP A N 1
ATOM 612 C CA . ASP A 1 79 ? -14.420 -1.044 -10.296 1.00 93.12 79 ASP A CA 1
ATOM 613 C C . ASP A 1 79 ? -14.980 -2.111 -11.242 1.00 93.12 79 ASP A C 1
ATOM 615 O O . ASP A 1 79 ? -14.280 -3.053 -11.619 1.00 93.12 79 ASP A O 1
ATOM 619 N N . SER A 1 80 ? -16.250 -1.954 -11.621 1.00 93.88 80 SER A N 1
ATOM 620 C CA . SER A 1 80 ? -16.966 -2.899 -12.479 1.00 93.88 80 SER A CA 1
ATOM 621 C C . SER A 1 80 ? -16.514 -2.874 -13.937 1.00 93.88 80 SER A C 1
ATOM 623 O O . SER A 1 80 ? -16.741 -3.848 -14.648 1.00 93.88 80 SER A O 1
ATOM 625 N N . GLN A 1 81 ? -15.879 -1.795 -14.404 1.00 94.00 81 GLN A N 1
ATOM 626 C CA . GLN A 1 81 ? -15.406 -1.713 -15.789 1.00 94.00 81 GLN A CA 1
ATOM 627 C C . GLN A 1 81 ? -14.143 -2.543 -15.994 1.00 94.00 81 GLN A C 1
ATOM 629 O O . GLN A 1 81 ? -13.927 -3.099 -17.069 1.00 94.00 81 GLN A O 1
ATOM 634 N N . LYS A 1 82 ? -13.299 -2.603 -14.963 1.00 89.94 82 LYS A N 1
ATOM 635 C CA . LYS A 1 82 ? -12.020 -3.321 -14.996 1.00 89.94 82 LYS A CA 1
ATOM 636 C C . LYS A 1 82 ? -12.067 -4.662 -14.273 1.00 89.94 82 LYS A C 1
ATOM 638 O O . LYS A 1 82 ? -11.100 -5.404 -14.374 1.00 89.94 82 LYS A O 1
ATOM 643 N N . ASP A 1 83 ? -13.154 -4.943 -13.556 1.00 92.69 83 ASP A N 1
ATOM 644 C CA . ASP A 1 83 ? -13.327 -6.101 -12.674 1.00 92.69 83 ASP A CA 1
ATOM 645 C C . ASP A 1 83 ? -12.207 -6.225 -11.623 1.00 92.69 83 ASP A C 1
ATOM 647 O O . ASP A 1 83 ? -11.606 -7.276 -11.400 1.00 92.69 83 ASP A O 1
ATOM 651 N N . VAL A 1 84 ? -11.868 -5.099 -10.988 1.00 94.19 84 VAL A N 1
ATOM 652 C CA . VAL A 1 84 ? -10.703 -4.987 -10.096 1.00 94.19 84 VAL A CA 1
ATOM 653 C C . VAL A 1 84 ? -11.071 -4.281 -8.794 1.00 94.19 84 VAL A C 1
ATOM 655 O O . VAL A 1 84 ? -11.913 -3.388 -8.753 1.00 94.19 84 VAL A O 1
ATOM 658 N N . HIS A 1 85 ? -10.396 -4.667 -7.707 1.00 94.12 85 HIS A N 1
ATOM 659 C CA . HIS A 1 85 ? -10.504 -4.008 -6.407 1.00 94.12 85 HIS A CA 1
ATOM 660 C C . HIS A 1 85 ? -9.315 -3.076 -6.150 1.00 94.12 85 HIS A C 1
ATOM 662 O O . HIS A 1 85 ? -8.157 -3.506 -6.106 1.00 94.12 85 HIS A O 1
ATOM 668 N N . TYR A 1 86 ? -9.616 -1.807 -5.894 1.00 96.50 86 TYR A N 1
ATOM 669 C CA . TYR A 1 86 ? -8.646 -0.790 -5.507 1.00 96.50 86 TYR A CA 1
ATOM 670 C C . TYR A 1 86 ? -8.597 -0.595 -3.995 1.00 96.50 86 TYR A C 1
ATOM 672 O O . TYR A 1 86 ? -9.605 -0.687 -3.292 1.00 96.50 86 TYR A O 1
ATOM 680 N N . LEU A 1 87 ? -7.407 -0.289 -3.487 1.00 97.19 87 LEU A N 1
ATOM 681 C CA . LEU A 1 87 ? -7.169 0.023 -2.085 1.00 97.19 87 LEU A CA 1
ATOM 682 C C . LEU A 1 87 ? -7.483 1.498 -1.821 1.00 97.19 87 LEU A C 1
ATOM 684 O O . LEU A 1 87 ? -6.936 2.386 -2.475 1.00 97.19 87 LEU A O 1
ATOM 688 N N . SER A 1 88 ? -8.306 1.768 -0.810 1.00 96.62 88 SER A N 1
ATOM 689 C CA . SER A 1 88 ? -8.581 3.125 -0.332 1.00 96.62 88 SER A CA 1
ATOM 690 C C . SER A 1 88 ? -8.489 3.201 1.190 1.00 96.62 88 SER A C 1
ATOM 692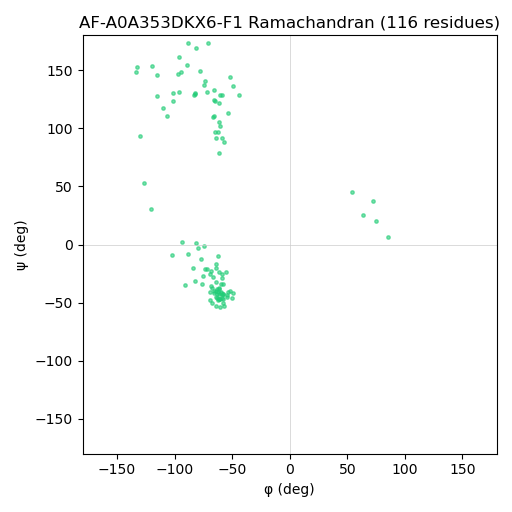 O O . SER A 1 88 ? -8.688 2.211 1.894 1.00 96.62 88 SER A O 1
ATOM 694 N N . LEU A 1 89 ? -8.157 4.376 1.725 1.00 96.56 89 LEU A N 1
ATOM 695 C CA . LEU A 1 89 ? -8.102 4.581 3.171 1.00 96.56 89 LEU A CA 1
ATOM 696 C C . LEU A 1 89 ? -9.491 4.869 3.738 1.00 96.56 89 LEU A C 1
ATOM 698 O O . LEU A 1 89 ? -10.163 5.808 3.307 1.00 96.56 89 LEU A O 1
ATOM 702 N N . SER A 1 90 ? -9.865 4.138 4.788 1.00 97.06 90 SER A N 1
ATOM 703 C CA . SER A 1 90 ? -11.007 4.509 5.628 1.00 97.06 90 SER A CA 1
ATOM 704 C C . SER A 1 90 ? -10.692 5.754 6.472 1.00 97.06 90 SER A C 1
ATOM 706 O O . SER A 1 90 ? -9.539 6.193 6.552 1.00 97.06 90 SER A O 1
ATOM 708 N N . SER A 1 91 ? -11.686 6.294 7.183 1.00 95.19 91 SER A N 1
ATOM 709 C CA . SER A 1 91 ? -11.456 7.342 8.194 1.00 95.19 91 SER A CA 1
ATOM 710 C C . SER A 1 91 ? -10.417 6.903 9.236 1.00 95.19 91 SER A C 1
ATOM 712 O O . SER A 1 91 ? -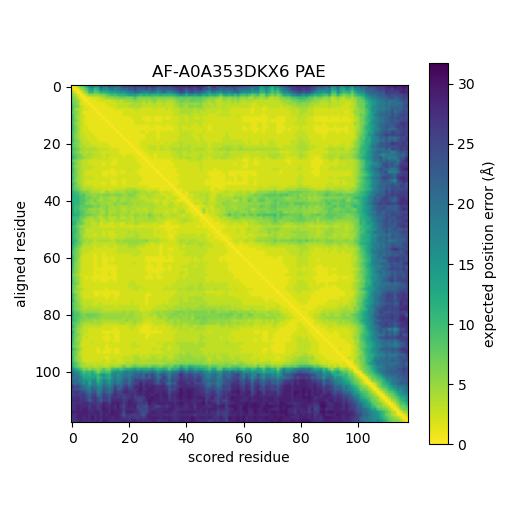9.446 7.622 9.477 1.00 95.19 91 SER A O 1
ATOM 714 N N . LYS A 1 92 ? -10.527 5.661 9.738 1.00 94.44 92 LYS A N 1
ATOM 715 C CA . LYS A 1 92 ? -9.548 5.042 10.651 1.00 94.44 92 LYS A CA 1
ATOM 716 C C . LYS A 1 92 ? -8.161 4.919 10.005 1.00 94.44 92 LYS A C 1
ATOM 718 O O . LYS A 1 92 ? -7.147 5.132 10.665 1.00 94.44 92 LYS A O 1
ATOM 723 N N . GLY A 1 93 ? -8.098 4.610 8.709 1.00 94.56 93 GLY A N 1
ATOM 724 C CA . GLY A 1 93 ? -6.873 4.604 7.900 1.00 94.56 93 GLY A CA 1
ATOM 725 C C . GLY A 1 93 ? -6.155 5.946 7.882 1.00 94.56 93 GLY A C 1
ATOM 726 O O . GLY A 1 93 ? -4.955 6.022 8.157 1.00 94.56 93 GLY A O 1
ATOM 727 N N . LYS A 1 94 ? -6.906 7.014 7.598 1.00 94.06 94 LYS A N 1
ATOM 728 C CA . LYS A 1 94 ? -6.389 8.389 7.541 1.00 94.06 94 LYS A CA 1
ATOM 729 C C . LYS A 1 94 ? -5.860 8.851 8.900 1.00 94.06 94 LYS A C 1
ATOM 731 O O . LYS A 1 94 ? -4.823 9.508 8.949 1.00 94.06 94 LYS A O 1
ATOM 736 N N . GLU A 1 95 ? -6.524 8.487 9.993 1.00 91.81 95 GLU A N 1
ATOM 737 C CA . GLU A 1 95 ? -6.045 8.758 11.356 1.00 91.81 95 GLU A CA 1
ATOM 738 C C . GLU A 1 95 ? -4.810 7.927 11.707 1.00 91.81 95 GLU A C 1
ATOM 740 O O . GLU A 1 95 ? -3.803 8.475 12.155 1.00 91.81 95 GLU A O 1
ATOM 745 N N . GLY A 1 96 ? -4.842 6.621 11.429 1.00 89.69 96 GLY A N 1
ATOM 746 C CA . GLY A 1 96 ? -3.722 5.712 11.675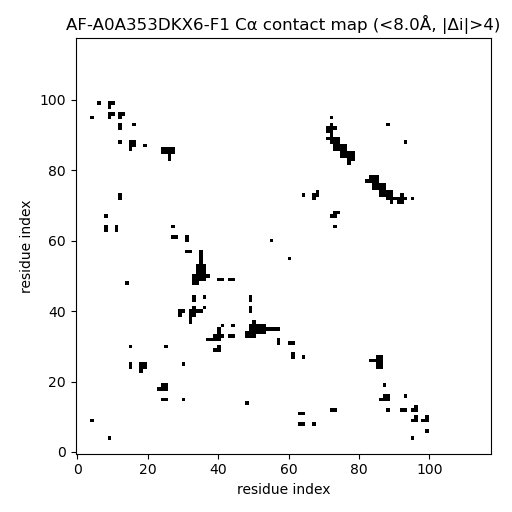 1.00 89.69 96 GLY A CA 1
ATOM 747 C C . GLY A 1 96 ? -2.446 6.129 10.943 1.00 89.69 96 GLY A C 1
ATOM 748 O O . GLY A 1 96 ? -1.353 5.998 11.492 1.00 89.69 96 GLY A O 1
ATOM 749 N N . ARG A 1 97 ? -2.578 6.705 9.742 1.00 90.50 97 ARG A N 1
ATOM 750 C CA . ARG A 1 97 ? -1.466 7.298 8.989 1.00 90.50 97 ARG A CA 1
ATOM 751 C C . ARG A 1 97 ? -0.782 8.443 9.747 1.00 90.50 97 ARG A C 1
ATOM 753 O O . ARG A 1 97 ? 0.443 8.526 9.731 1.00 90.50 97 ARG A O 1
ATOM 760 N N . LYS A 1 98 ? -1.538 9.313 10.429 1.00 87.06 98 LYS A N 1
ATOM 761 C CA . LYS A 1 98 ? -0.987 10.475 11.162 1.00 87.06 98 LYS A CA 1
ATOM 762 C C . LYS A 1 98 ? -0.081 10.071 12.331 1.00 87.06 98 LYS A C 1
ATOM 764 O O . LYS A 1 98 ? 0.710 10.884 12.792 1.00 87.06 98 LYS A O 1
ATOM 769 N N . LEU A 1 99 ? -0.161 8.816 12.778 1.00 82.12 99 LEU A N 1
ATOM 770 C CA . LEU A 1 99 ? 0.717 8.248 13.803 1.00 82.12 99 LEU A CA 1
ATOM 771 C C . LEU A 1 99 ? 2.129 7.937 13.287 1.00 82.12 99 LEU A C 1
ATOM 773 O O . LEU A 1 99 ? 2.959 7.455 14.063 1.00 82.12 99 LEU A O 1
ATOM 777 N N . LEU A 1 100 ? 2.419 8.173 11.999 1.00 72.12 100 LEU A N 1
ATOM 778 C CA . LEU A 1 100 ? 3.781 8.120 11.484 1.00 72.12 100 LEU A CA 1
ATOM 779 C C . LEU A 1 100 ? 4.591 9.197 12.211 1.00 72.12 100 LEU A C 1
ATOM 781 O O . LEU A 1 100 ? 4.563 10.373 11.854 1.00 72.12 100 LEU A O 1
ATOM 785 N N . VAL A 1 101 ? 5.311 8.795 13.257 1.00 59.75 101 VAL A N 1
ATOM 786 C CA . VAL A 1 101 ? 6.294 9.663 13.891 1.00 59.75 101 VAL A CA 1
ATOM 787 C C . VAL A 1 101 ? 7.317 9.973 12.809 1.00 59.75 101 VAL A C 1
ATOM 789 O O . VAL A 1 101 ? 8.128 9.113 12.455 1.00 59.75 101 VAL A O 1
ATOM 792 N N . ARG A 1 102 ? 7.278 11.198 12.272 1.00 49.78 102 ARG A N 1
ATOM 793 C CA . ARG A 1 102 ? 8.445 11.795 11.632 1.00 49.78 102 ARG A CA 1
ATOM 794 C C . ARG A 1 102 ? 9.499 11.816 12.725 1.00 49.78 102 ARG A C 1
ATOM 796 O O . ARG A 1 102 ? 9.525 12.729 13.544 1.00 49.78 102 ARG A O 1
ATOM 803 N N . LYS A 1 103 ? 10.318 10.767 12.811 1.00 41.41 103 LYS A N 1
ATOM 804 C CA . LYS A 1 103 ? 11.586 10.884 13.511 1.00 41.41 103 LYS A CA 1
ATOM 805 C C . LYS A 1 103 ? 12.354 11.901 12.687 1.00 41.41 103 LYS A C 1
ATOM 807 O O . LYS A 1 103 ? 12.984 11.544 11.697 1.00 41.41 103 LYS A O 1
ATOM 812 N N . SER A 1 104 ? 12.230 13.174 13.055 1.00 37.88 104 SER A N 1
ATOM 813 C CA . SER A 1 104 ? 13.249 14.159 12.742 1.00 37.88 104 SER A CA 1
ATOM 814 C C . SER A 1 104 ? 14.571 13.473 13.067 1.00 37.88 104 SER A C 1
ATOM 816 O O . SER A 1 104 ? 14.658 12.873 14.148 1.00 37.88 104 SER A O 1
ATOM 818 N N . PRO A 1 105 ? 15.554 13.448 12.154 1.00 37.91 105 PRO A N 1
ATOM 819 C CA . PRO A 1 105 ? 16.859 12.935 12.511 1.00 37.91 105 PRO A CA 1
ATOM 820 C C . PRO A 1 105 ? 17.276 13.708 13.757 1.00 37.91 105 PRO A C 1
ATOM 822 O O . PRO A 1 105 ? 17.421 14.928 13.719 1.00 37.91 105 PRO A O 1
ATOM 825 N N . SER A 1 106 ? 17.374 13.022 14.896 1.00 45.09 106 SER A N 1
ATOM 826 C CA . SER A 1 106 ? 18.081 13.585 16.026 1.00 45.09 106 SER A CA 1
ATOM 827 C C . SER A 1 106 ? 19.509 13.665 15.530 1.00 45.09 106 SER A C 1
ATOM 829 O O . SER A 1 106 ? 20.209 12.651 15.501 1.00 45.09 106 SER A O 1
ATOM 831 N N . THR A 1 107 ? 19.911 14.834 15.049 1.00 44.16 107 THR A N 1
ATOM 832 C CA . THR A 1 107 ? 21.304 15.182 14.831 1.00 44.16 107 THR A CA 1
ATOM 833 C C . THR A 1 107 ? 21.971 15.117 16.199 1.00 44.16 107 THR A C 1
ATOM 835 O O . THR A 1 107 ? 22.223 16.123 16.856 1.00 44.16 107 THR A O 1
ATOM 838 N N . LYS A 1 108 ? 22.285 13.900 16.657 1.00 46.16 108 LYS A N 1
ATOM 839 C CA . LYS A 1 108 ? 23.502 13.718 17.422 1.00 46.16 108 LYS A CA 1
ATOM 840 C C . LYS A 1 108 ? 24.583 14.146 16.445 1.00 46.16 108 LYS A C 1
ATOM 842 O O . LYS A 1 108 ? 24.871 13.443 15.484 1.00 46.16 108 LYS A O 1
ATOM 847 N N . LYS A 1 109 ? 25.089 15.363 16.641 1.00 44.91 109 LYS A N 1
ATOM 848 C CA . LYS A 1 109 ? 26.376 15.775 16.099 1.00 44.91 109 LYS A CA 1
ATOM 849 C C . LYS A 1 109 ? 27.393 14.772 16.641 1.00 44.91 109 LYS A C 1
ATOM 851 O O . LYS A 1 109 ? 27.932 14.975 17.726 1.00 44.91 109 LYS A O 1
ATOM 856 N N . GLU A 1 110 ? 27.609 13.664 15.945 1.00 48.34 110 GLU A N 1
ATOM 857 C CA . GLU A 1 110 ? 28.856 12.935 16.103 1.00 48.34 110 GLU A CA 1
ATOM 858 C C . GLU A 1 110 ? 29.938 13.859 15.554 1.00 48.34 110 GLU A C 1
ATOM 860 O O . GLU A 1 110 ? 29.974 14.191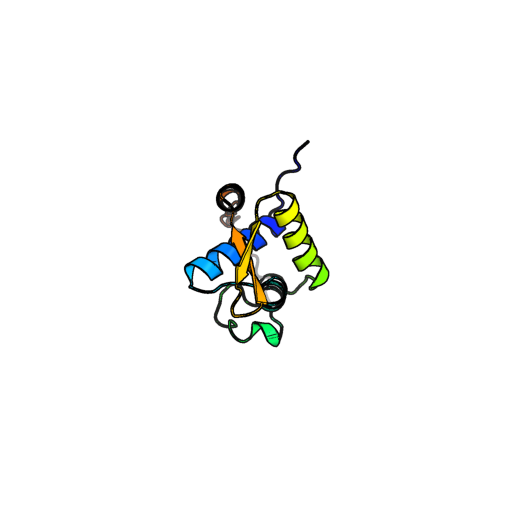 14.369 1.00 48.34 110 GLU A O 1
ATOM 865 N N . LYS A 1 111 ? 30.756 14.387 16.468 1.00 47.12 111 LYS A N 1
ATOM 866 C CA . LYS A 1 111 ? 32.007 15.031 16.095 1.00 47.12 111 LYS A CA 1
ATOM 867 C C . LYS A 1 111 ? 32.862 13.965 15.410 1.00 47.12 111 LYS A C 1
ATOM 869 O O . LYS A 1 111 ? 33.132 12.916 15.982 1.00 47.12 111 LYS A O 1
ATOM 874 N N . VAL A 1 112 ? 33.225 14.268 14.173 1.00 50.81 112 VAL A N 1
ATOM 875 C CA . VAL A 1 112 ? 34.096 13.509 13.278 1.00 50.81 112 VAL A CA 1
ATOM 876 C C . VAL A 1 112 ? 35.429 13.161 13.950 1.00 50.81 112 VAL A C 1
ATOM 878 O O . VAL A 1 112 ? 36.003 14.007 14.632 1.00 50.81 112 VAL A O 1
ATOM 881 N N . LEU A 1 113 ? 35.975 11.977 13.665 1.00 41.44 113 LEU A N 1
ATOM 882 C CA . LEU A 1 113 ? 37.416 11.729 13.738 1.00 41.44 113 LEU A CA 1
ATOM 883 C C . LEU A 1 113 ? 37.855 11.068 12.428 1.00 41.44 113 LEU A C 1
ATOM 885 O O . LEU A 1 113 ? 37.771 9.855 12.263 1.00 41.44 113 LEU A O 1
ATOM 889 N N . PHE A 1 114 ? 38.299 11.889 11.475 1.00 49.53 114 PHE A N 1
ATOM 890 C CA . PHE A 1 114 ? 39.189 11.413 10.423 1.00 49.53 114 PHE A CA 1
ATOM 891 C C . PHE A 1 114 ? 40.440 10.848 11.110 1.00 49.53 114 PHE A C 1
ATOM 893 O O . PHE A 1 114 ? 41.031 11.521 11.955 1.00 49.53 114 PHE A O 1
ATOM 900 N N . ALA A 1 115 ? 40.833 9.620 10.775 1.00 50.44 115 ALA A N 1
ATOM 901 C CA . ALA A 1 115 ? 42.147 9.111 11.145 1.00 50.44 115 ALA A CA 1
ATOM 902 C C . ALA A 1 115 ? 43.204 9.784 10.246 1.00 50.44 115 ALA A C 1
ATOM 904 O O . ALA A 1 115 ? 42.957 9.917 9.044 1.00 50.44 115 ALA A O 1
ATOM 905 N N . PRO A 1 116 ? 44.362 10.216 10.776 1.00 48.59 116 PRO A N 1
ATOM 906 C CA . PRO A 1 116 ? 45.435 10.724 9.933 1.00 48.59 116 PRO A CA 1
ATOM 907 C C . PRO A 1 116 ? 45.974 9.589 9.052 1.00 48.59 116 PRO A C 1
ATOM 909 O O . PRO A 1 116 ? 46.231 8.483 9.530 1.00 48.59 116 PRO A O 1
ATOM 912 N N . ILE A 1 117 ? 46.125 9.870 7.758 1.00 57.19 117 ILE A N 1
ATOM 913 C CA . ILE A 1 117 ? 46.842 9.012 6.810 1.00 57.19 117 ILE A CA 1
ATOM 914 C C . ILE A 1 117 ? 48.339 9.134 7.148 1.00 57.19 117 ILE A C 1
ATOM 916 O O . ILE A 1 117 ? 48.813 10.249 7.368 1.00 57.19 117 ILE A O 1
ATOM 920 N N . LYS A 1 118 ? 49.039 7.998 7.265 1.00 54.06 118 LYS A N 1
ATOM 921 C CA . LYS A 1 118 ? 50.499 7.941 7.453 1.00 54.06 118 LYS A CA 1
ATOM 922 C C . LYS A 1 118 ? 51.243 8.350 6.191 1.00 54.06 118 LYS A C 1
ATOM 924 O O . LYS A 1 118 ? 50.755 7.985 5.100 1.00 54.06 118 LYS A O 1
#

pLDDT: mean 84.45, std 17.63, range [37.88, 97.75]